Protein AF-A0A2A2KHV4-F1 (afdb_monomer)

Mean predicted aligned error: 4.74 Å

Secondary structure (DSSP, 8-state):
---HHHHHHHHHHHHHT-PPPHHHHHHHHHHHHHHHHHHHHHHHHHHHHHHHH-HHHHHHHHHHHHHHTSHHHHHS-HHHHHHHHHHHHTTS-HHHHHHHHHHHH-

Sequence (106 aa):
MIELKPLNIGANEVLNKQKKTPEEAEKYWEGEKQIERERVEKCDQEVKKFKEAGPRVNQLYRDIENLCLSDAFFRTGYNKQISMYIKLAAKYTDEEVIKFWETLQQ

pLDDT: mean 94.75, std 5.09, range [55.47, 98.25]

Foldseek 3Di:
DDDPLVVVQVVVCVVVVHHDDPVRSVVVSVVVVVVVVVVVVVVVVLLVLQVVLDDLLNVLVVLVVVCCPDPVLVPDDDVVVVVVNVVSCVVDDPVSVVSNVVSVVD

Structure (mmCIF, N/CA/C/O backbone):
data_AF-A0A2A2KHV4-F1
#
_entry.id   AF-A0A2A2KHV4-F1
#
loop_
_atom_site.group_PDB
_atom_site.id
_atom_site.type_symbol
_atom_site.label_atom_id
_atom_site.label_alt_id
_atom_site.label_comp_id
_atom_site.label_asym_id
_atom_site.label_entity_id
_atom_site.label_seq_id
_atom_site.pdbx_PDB_ins_code
_atom_site.Cartn_x
_atom_site.Cartn_y
_atom_site.Cartn_z
_atom_site.occupancy
_atom_site.B_iso_or_equiv
_atom_site.auth_seq_id
_atom_site.auth_comp_id
_atom_site.auth_asym_id
_atom_site.auth_atom_id
_atom_site.pdbx_PDB_model_num
ATOM 1 N N . MET A 1 1 ? 9.846 -20.676 -16.176 1.00 55.47 1 MET A N 1
ATOM 2 C CA . MET A 1 1 ? 10.208 -19.616 -15.214 1.00 55.47 1 MET A CA 1
ATOM 3 C C . MET A 1 1 ? 10.314 -18.336 -16.022 1.00 55.47 1 MET A C 1
ATOM 5 O O . MET A 1 1 ? 10.963 -18.377 -17.057 1.00 55.47 1 MET A O 1
ATOM 9 N N . ILE A 1 2 ? 9.589 -17.279 -15.666 1.00 73.00 2 ILE A N 1
ATOM 10 C CA . ILE A 1 2 ? 9.629 -16.021 -16.422 1.00 73.00 2 ILE A CA 1
ATOM 11 C C . ILE A 1 2 ? 10.882 -15.248 -15.992 1.00 73.00 2 ILE A C 1
ATOM 13 O O . ILE A 1 2 ? 11.078 -15.028 -14.799 1.00 73.00 2 ILE A O 1
ATOM 17 N N . GLU A 1 3 ? 11.728 -14.852 -16.942 1.00 86.12 3 GLU A N 1
ATOM 18 C CA . GLU A 1 3 ? 12.890 -14.007 -16.656 1.00 86.12 3 GLU A CA 1
ATOM 19 C C . GLU A 1 3 ? 12.445 -12.551 -16.450 1.00 86.12 3 GLU A C 1
ATOM 21 O O . GLU A 1 3 ? 11.977 -11.888 -17.374 1.00 86.12 3 GLU A O 1
ATOM 26 N N . LEU A 1 4 ? 12.577 -12.043 -15.221 1.00 89.88 4 LEU A N 1
ATOM 27 C CA . LEU A 1 4 ? 12.092 -10.708 -14.841 1.00 89.88 4 LEU A CA 1
ATOM 28 C C . LEU A 1 4 ? 12.913 -9.567 -15.453 1.00 89.88 4 LEU A C 1
ATOM 30 O O . LEU A 1 4 ? 12.344 -8.557 -15.859 1.00 89.88 4 LEU A O 1
ATOM 34 N N . LYS A 1 5 ? 14.236 -9.739 -15.547 1.00 93.31 5 LYS A N 1
ATOM 35 C CA . LYS A 1 5 ? 15.165 -8.729 -16.072 1.00 93.31 5 LYS A CA 1
ATOM 36 C C . LYS A 1 5 ? 14.803 -8.257 -17.491 1.00 93.31 5 LYS A C 1
ATOM 38 O O . LYS A 1 5 ? 14.572 -7.060 -17.656 1.00 93.31 5 LYS A O 1
ATOM 43 N N . PRO A 1 6 ? 14.692 -9.134 -18.510 1.00 94.19 6 PRO A N 1
ATOM 44 C CA . PRO A 1 6 ? 14.358 -8.692 -19.865 1.00 94.19 6 PRO A CA 1
ATOM 45 C C . PRO A 1 6 ? 12.948 -8.091 -19.973 1.00 94.19 6 PRO A C 1
ATOM 47 O O . PRO A 1 6 ? 12.752 -7.152 -20.741 1.00 94.19 6 PRO A O 1
ATOM 50 N N . LEU A 1 7 ? 11.975 -8.573 -19.188 1.00 94.38 7 LEU A N 1
ATOM 51 C CA . LEU A 1 7 ? 10.617 -8.016 -19.186 1.00 94.38 7 LEU A CA 1
ATOM 52 C C . LEU A 1 7 ? 10.552 -6.614 -18.580 1.00 94.38 7 LEU A C 1
ATOM 54 O O . LEU A 1 7 ? 9.905 -5.736 -19.145 1.00 94.38 7 LEU A O 1
ATOM 58 N N . ASN A 1 8 ? 11.214 -6.403 -17.442 1.00 94.50 8 ASN A N 1
ATOM 59 C CA . ASN A 1 8 ? 11.249 -5.111 -16.765 1.00 94.50 8 ASN A CA 1
ATOM 60 C C . ASN A 1 8 ? 11.982 -4.063 -17.626 1.00 94.50 8 ASN A C 1
ATOM 62 O O . ASN A 1 8 ? 11.433 -2.987 -17.865 1.00 94.50 8 ASN A O 1
ATOM 66 N N . ILE A 1 9 ? 13.141 -4.420 -18.200 1.00 94.75 9 ILE A N 1
ATOM 67 C CA . ILE A 1 9 ? 13.863 -3.565 -19.157 1.00 94.75 9 ILE A CA 1
ATOM 68 C C . ILE A 1 9 ? 12.970 -3.234 -20.358 1.00 94.75 9 ILE A C 1
ATOM 70 O O . ILE A 1 9 ? 12.776 -2.060 -20.664 1.00 94.75 9 ILE A O 1
ATOM 74 N N . GLY A 1 10 ? 12.377 -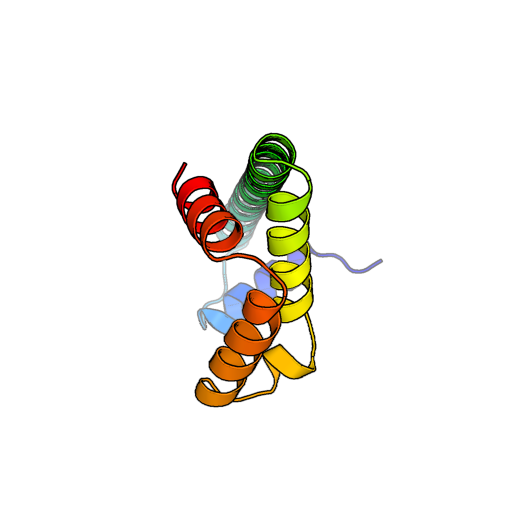4.244 -21.003 1.00 95.00 10 GLY A N 1
ATOM 75 C CA . GLY A 1 10 ? 11.532 -4.040 -22.180 1.00 95.00 10 GLY A CA 1
ATOM 76 C C . GLY A 1 10 ? 10.311 -3.160 -21.896 1.00 95.00 10 GLY A C 1
ATOM 77 O O . GLY A 1 10 ? 9.991 -2.269 -22.681 1.00 95.00 10 GLY A O 1
ATOM 78 N N . ALA A 1 11 ? 9.656 -3.342 -20.746 1.00 93.88 11 ALA A N 1
ATOM 79 C CA . ALA A 1 11 ? 8.551 -2.485 -20.324 1.00 93.88 11 ALA A CA 1
ATOM 80 C C . ALA A 1 11 ? 9.002 -1.029 -20.130 1.00 93.88 11 ALA A C 1
ATOM 82 O O . ALA A 1 11 ? 8.334 -0.105 -20.596 1.00 93.88 11 ALA A O 1
ATOM 83 N N . ASN A 1 12 ? 10.157 -0.816 -19.495 1.00 95.12 12 ASN A N 1
ATOM 84 C CA . ASN A 1 12 ? 10.718 0.515 -19.294 1.00 95.12 12 ASN A CA 1
ATOM 85 C C . ASN A 1 12 ? 11.072 1.209 -20.619 1.00 95.12 12 ASN A C 1
ATOM 87 O O . ASN A 1 12 ? 10.805 2.398 -20.783 1.00 95.12 12 ASN A O 1
ATOM 91 N N . GLU A 1 13 ? 11.644 0.481 -21.578 1.00 96.00 13 GLU A N 1
ATOM 92 C CA . GLU A 1 13 ? 11.946 1.009 -22.913 1.00 96.00 13 GLU A CA 1
ATOM 93 C C . GLU A 1 13 ? 10.685 1.419 -23.678 1.00 96.00 13 GLU A C 1
ATOM 95 O O . GLU A 1 13 ? 10.673 2.467 -24.325 1.00 96.00 13 GLU A O 1
ATOM 100 N N . VAL A 1 14 ? 9.609 0.631 -23.575 1.00 96.31 14 VAL A N 1
ATOM 101 C CA . VAL A 1 14 ? 8.308 0.955 -24.181 1.00 96.31 14 VAL A CA 1
ATOM 102 C C . VAL A 1 14 ? 7.708 2.209 -23.546 1.00 96.31 14 VAL A C 1
ATOM 104 O O . VAL A 1 14 ? 7.289 3.113 -24.270 1.00 96.31 14 VAL A O 1
ATOM 107 N N . LEU A 1 15 ? 7.700 2.293 -22.212 1.00 93.75 15 LEU A N 1
ATOM 108 C CA . LEU A 1 15 ? 7.171 3.448 -21.477 1.00 93.75 15 LEU A CA 1
ATOM 109 C C . LEU A 1 15 ? 7.929 4.736 -21.814 1.00 93.75 15 LEU A C 1
ATOM 111 O O . LEU A 1 15 ? 7.312 5.771 -22.060 1.00 93.75 15 LEU A O 1
ATOM 115 N N . ASN A 1 16 ? 9.258 4.656 -21.889 1.00 93.56 16 ASN A N 1
ATOM 116 C CA . ASN A 1 16 ? 10.120 5.798 -22.191 1.00 93.56 16 ASN A CA 1
ATOM 117 C C . ASN A 1 16 ? 10.316 6.040 -23.695 1.00 93.56 16 ASN A C 1
ATOM 119 O O . ASN A 1 16 ? 10.970 7.008 -24.077 1.00 93.56 16 ASN A O 1
ATOM 123 N N . LYS A 1 17 ? 9.758 5.180 -24.558 1.00 95.06 17 LYS A N 1
ATOM 124 C CA . LYS A 1 17 ? 9.936 5.202 -26.022 1.00 95.06 17 LYS A CA 1
ATOM 125 C C . LYS A 1 17 ? 11.411 5.259 -26.449 1.00 95.06 17 LYS A C 1
ATOM 127 O O . LYS A 1 17 ? 11.745 5.868 -27.464 1.00 95.06 17 LYS A O 1
ATOM 132 N N . GLN A 1 18 ? 12.292 4.615 -25.687 1.00 94.94 18 GLN A N 1
ATOM 133 C CA . GLN A 1 18 ? 13.738 4.653 -25.892 1.00 94.94 18 GLN A CA 1
ATOM 134 C C . GLN A 1 18 ? 14.352 3.289 -25.583 1.00 94.94 18 GLN A C 1
ATOM 136 O O . GLN A 1 18 ? 14.199 2.779 -24.474 1.00 94.94 18 GLN A O 1
ATOM 141 N N . LYS A 1 19 ? 15.094 2.734 -26.549 1.00 94.38 19 LYS A N 1
ATOM 142 C CA . LYS A 1 19 ? 15.910 1.531 -26.341 1.00 94.38 19 LYS A CA 1
ATOM 143 C C . LYS A 1 19 ? 17.183 1.871 -25.576 1.00 94.38 19 LYS A C 1
ATOM 145 O O . LYS A 1 19 ? 17.798 2.901 -25.849 1.00 94.38 19 LYS A O 1
ATOM 150 N N . LYS A 1 20 ? 17.582 0.993 -24.664 1.00 93.38 20 LYS A N 1
ATOM 151 C CA . LYS A 1 20 ? 18.832 1.083 -23.916 1.00 93.38 20 LYS A CA 1
ATOM 152 C C . LYS A 1 20 ? 19.926 0.322 -24.645 1.00 93.38 20 LYS A C 1
ATOM 154 O O . LYS A 1 20 ? 19.703 -0.730 -25.243 1.00 93.38 20 LYS A O 1
ATOM 159 N N . THR A 1 21 ? 21.134 0.850 -24.570 1.00 96.25 21 THR A N 1
ATOM 160 C CA . THR A 1 21 ? 22.338 0.064 -24.836 1.00 96.25 21 THR A CA 1
ATOM 161 C C . THR A 1 21 ? 22.497 -1.037 -23.777 1.00 96.25 21 THR A C 1
ATOM 163 O O . THR A 1 21 ? 21.910 -0.938 -22.696 1.00 96.25 21 THR A O 1
ATOM 166 N N . PRO A 1 22 ? 23.307 -2.083 -24.033 1.00 95.38 22 PRO A N 1
ATOM 167 C CA . PRO A 1 22 ? 23.556 -3.126 -23.038 1.00 95.38 22 PRO A CA 1
ATOM 168 C C . PRO A 1 22 ? 24.060 -2.585 -21.690 1.00 95.38 22 PRO A C 1
ATOM 170 O O . PRO A 1 22 ? 23.628 -3.053 -20.641 1.00 95.38 22 PRO A O 1
ATOM 173 N N . GLU A 1 23 ? 24.923 -1.566 -21.708 1.00 96.19 23 GLU A N 1
ATOM 174 C CA . GLU A 1 23 ? 25.457 -0.941 -20.492 1.00 96.19 23 GLU A CA 1
ATOM 175 C C . GLU A 1 23 ? 24.379 -0.164 -19.717 1.00 96.19 23 GLU A C 1
ATOM 177 O O . GLU A 1 23 ? 24.245 -0.317 -18.502 1.00 96.19 23 GLU A O 1
ATOM 182 N N . GLU A 1 24 ? 23.549 0.621 -20.411 1.00 96.00 24 GLU A N 1
ATOM 183 C CA . GLU A 1 24 ? 22.426 1.336 -19.791 1.00 96.00 24 GLU A CA 1
ATOM 184 C C . GLU A 1 24 ? 21.368 0.379 -19.234 1.00 96.00 24 GLU A C 1
ATOM 186 O O . GLU A 1 24 ? 20.781 0.653 -18.187 1.00 96.00 24 GLU A O 1
ATOM 191 N N . ALA A 1 25 ? 21.122 -0.738 -19.921 1.00 95.50 25 ALA A N 1
ATOM 192 C CA . ALA A 1 25 ? 20.198 -1.773 -19.480 1.00 95.50 25 ALA A CA 1
ATOM 193 C C . ALA A 1 25 ? 20.683 -2.446 -18.188 1.00 95.50 25 ALA A C 1
ATOM 195 O O . ALA A 1 25 ? 19.882 -2.664 -17.278 1.00 95.50 25 ALA A O 1
ATOM 196 N N . GLU A 1 26 ? 21.988 -2.714 -18.073 1.00 96.38 26 GLU A N 1
ATOM 197 C CA . GLU A 1 26 ? 22.574 -3.258 -16.846 1.00 96.38 26 GLU A CA 1
ATOM 198 C C . GLU A 1 26 ? 22.502 -2.253 -15.697 1.00 96.38 26 GLU A C 1
ATOM 200 O O . GLU A 1 26 ? 22.031 -2.584 -14.610 1.00 96.38 26 GLU A O 1
ATOM 205 N N . LYS A 1 27 ? 22.891 -0.998 -15.946 1.00 96.50 27 LYS A N 1
ATOM 206 C CA . LYS A 1 27 ? 22.831 0.065 -14.936 1.00 96.50 27 LYS A CA 1
ATOM 207 C C . 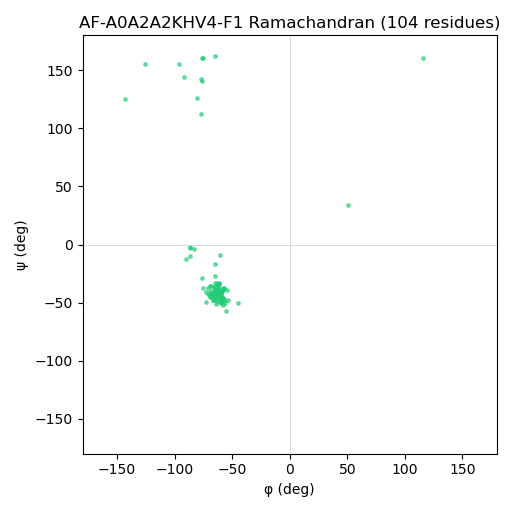LYS A 1 27 ? 21.404 0.301 -14.438 1.00 96.50 27 LYS A C 1
ATOM 209 O O . LYS A 1 27 ? 21.197 0.473 -13.239 1.00 96.50 27 LYS A O 1
ATOM 214 N N . TYR A 1 28 ? 20.429 0.303 -15.347 1.00 95.69 28 TYR A N 1
ATOM 215 C CA . TYR A 1 28 ? 19.013 0.383 -14.999 1.00 95.69 28 TYR A CA 1
ATOM 216 C C . TYR A 1 28 ? 18.601 -0.798 -14.118 1.00 95.69 28 TYR A C 1
ATOM 218 O O . TYR A 1 28 ? 18.047 -0.584 -13.047 1.00 95.69 28 TYR A O 1
ATOM 226 N N . TRP A 1 29 ? 18.928 -2.027 -14.520 1.00 96.19 29 TRP A N 1
ATOM 227 C CA . TRP A 1 29 ? 18.565 -3.226 -13.768 1.00 96.19 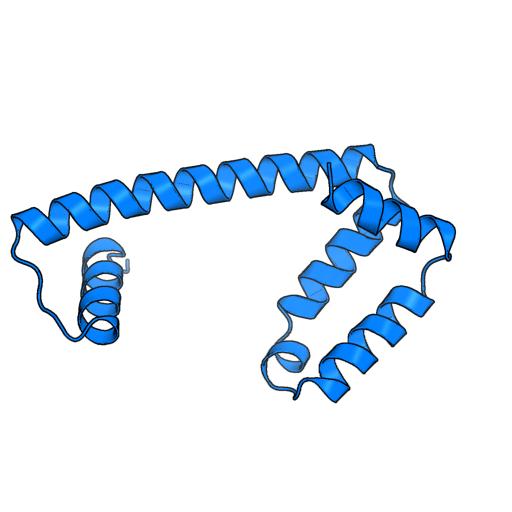29 TRP A CA 1
ATOM 228 C C . TRP A 1 29 ? 19.141 -3.248 -12.345 1.00 96.19 29 TRP A C 1
ATOM 230 O O . TRP A 1 29 ? 18.430 -3.573 -11.394 1.00 96.19 29 TRP A O 1
ATOM 240 N N . GLU A 1 30 ? 20.412 -2.879 -12.173 1.00 96.62 30 GLU A N 1
ATOM 241 C CA . GLU A 1 30 ? 21.020 -2.763 -10.842 1.00 96.62 30 GLU A CA 1
ATOM 242 C C . GLU A 1 30 ? 20.327 -1.690 -9.988 1.00 96.62 30 GLU A C 1
ATOM 244 O O . GLU A 1 30 ? 20.064 -1.922 -8.806 1.00 96.62 30 GLU A O 1
ATOM 249 N N . GLY A 1 31 ? 19.960 -0.557 -10.595 1.00 96.50 31 GLY A N 1
ATOM 250 C CA . GLY A 1 31 ? 19.174 0.488 -9.941 1.00 96.50 31 GLY A CA 1
ATOM 251 C C . GLY A 1 31 ? 17.788 0.008 -9.505 1.00 96.50 31 GLY A C 1
ATOM 252 O O . GLY A 1 31 ? 17.409 0.209 -8.354 1.00 96.50 31 GLY A O 1
ATOM 253 N N . GLU A 1 32 ? 17.057 -0.689 -10.374 1.00 94.94 32 GLU A N 1
ATOM 254 C CA . GLU A 1 32 ? 15.727 -1.223 -10.055 1.00 94.94 32 GLU A CA 1
ATOM 255 C C . GLU A 1 32 ? 15.783 -2.237 -8.915 1.00 94.94 32 GLU A C 1
ATOM 257 O O . GLU A 1 32 ? 14.954 -2.185 -8.014 1.00 94.94 32 GLU A O 1
ATOM 262 N N . LYS A 1 33 ? 16.784 -3.127 -8.885 1.00 94.81 33 LYS A N 1
ATOM 263 C CA . LYS A 1 33 ? 16.953 -4.059 -7.757 1.00 94.81 33 LYS A CA 1
ATOM 264 C C . LYS A 1 33 ? 17.142 -3.327 -6.431 1.00 94.81 33 LYS A C 1
ATOM 266 O O . LYS A 1 33 ? 16.616 -3.777 -5.414 1.00 94.81 33 LYS A O 1
ATOM 271 N N . GLN A 1 34 ? 17.909 -2.238 -6.431 1.00 96.19 34 GLN A N 1
ATOM 272 C CA . GLN A 1 34 ? 18.105 -1.427 -5.235 1.00 96.19 34 GLN A CA 1
ATOM 273 C C . GLN A 1 34 ? 16.805 -0.721 -4.828 1.00 96.19 34 GLN A C 1
ATOM 275 O O . GLN A 1 34 ? 16.424 -0.783 -3.663 1.00 96.19 34 GLN A O 1
ATOM 280 N N . ILE A 1 35 ? 16.083 -0.137 -5.786 1.00 95.56 35 ILE A N 1
ATOM 281 C CA . ILE A 1 35 ? 14.784 0.506 -5.549 1.00 95.56 35 ILE A CA 1
ATOM 282 C C . ILE A 1 35 ? 13.772 -0.496 -4.981 1.00 95.56 35 ILE A C 1
ATOM 284 O O . ILE A 1 35 ? 13.088 -0.190 -4.007 1.00 95.56 35 ILE A O 1
ATOM 288 N N . GLU A 1 36 ? 13.679 -1.697 -5.550 1.00 94.12 36 GLU A N 1
ATOM 289 C CA . GLU A 1 36 ? 12.764 -2.731 -5.061 1.00 94.12 36 GLU A CA 1
ATOM 290 C C . GLU A 1 36 ? 13.151 -3.226 -3.664 1.00 94.12 36 GLU A C 1
ATOM 292 O O . GLU A 1 36 ? 12.277 -3.430 -2.824 1.00 94.12 36 GLU A O 1
ATOM 297 N N . ARG A 1 37 ? 14.451 -3.339 -3.359 1.00 95.56 37 ARG A N 1
ATOM 298 C CA . ARG A 1 37 ? 14.912 -3.629 -1.994 1.00 95.56 37 ARG A CA 1
ATOM 299 C C . ARG A 1 37 ? 14.455 -2.550 -1.012 1.00 95.56 37 ARG A C 1
ATOM 301 O O . ARG A 1 37 ? 13.868 -2.878 0.014 1.00 95.56 37 ARG A O 1
ATOM 308 N N . GLU A 1 38 ? 14.667 -1.279 -1.343 1.00 96.62 38 GLU A N 1
ATOM 309 C CA . GLU A 1 38 ? 14.242 -0.152 -0.504 1.00 96.62 38 GLU A CA 1
ATOM 310 C C . GLU A 1 38 ? 12.718 -0.094 -0.334 1.00 96.62 38 GLU A C 1
ATOM 312 O O . GLU A 1 38 ? 12.227 0.275 0.732 1.00 96.62 38 GLU A O 1
ATOM 317 N N . ARG A 1 39 ? 11.949 -0.467 -1.365 1.00 95.19 39 ARG A N 1
ATOM 318 C CA . ARG A 1 39 ? 10.484 -0.580 -1.280 1.00 95.19 39 ARG A CA 1
ATOM 319 C C . ARG A 1 39 ? 10.066 -1.671 -0.303 1.00 95.19 39 ARG A C 1
ATOM 321 O O . ARG A 1 39 ? 9.231 -1.402 0.555 1.00 95.19 39 ARG A O 1
ATOM 328 N N . VAL A 1 40 ? 10.669 -2.858 -0.387 1.00 95.31 40 VAL A N 1
ATOM 329 C CA . VAL A 1 40 ? 10.400 -3.958 0.554 1.00 95.31 40 VAL A CA 1
ATOM 330 C C . VAL A 1 40 ? 10.728 -3.538 1.988 1.00 95.31 40 VAL A C 1
ATOM 332 O O . VAL A 1 40 ? 9.899 -3.713 2.878 1.00 95.31 40 VAL A O 1
ATOM 335 N N . GLU A 1 41 ? 11.885 -2.912 2.209 1.00 96.00 41 GLU A N 1
ATOM 336 C CA . GLU A 1 41 ? 12.285 -2.425 3.535 1.00 96.00 41 GLU A CA 1
ATOM 337 C C . GLU A 1 41 ? 11.304 -1.382 4.093 1.00 96.00 41 GLU A C 1
ATOM 339 O O . GLU A 1 41 ? 10.955 -1.429 5.274 1.00 96.00 41 GLU A O 1
ATOM 344 N N . LYS A 1 42 ? 10.809 -0.466 3.251 1.00 93.69 42 LYS A N 1
ATOM 345 C CA . LYS A 1 42 ? 9.777 0.505 3.645 1.00 93.69 42 LYS A CA 1
ATOM 346 C C . LYS A 1 42 ? 8.457 -0.172 4.000 1.00 93.69 42 LYS A C 1
ATOM 348 O O . LYS A 1 42 ? 7.880 0.166 5.030 1.00 93.69 42 LYS A O 1
ATOM 353 N N . CYS A 1 43 ? 8.009 -1.153 3.215 1.00 92.06 43 CYS A N 1
ATOM 354 C CA . CYS A 1 43 ? 6.804 -1.920 3.532 1.00 92.06 43 CYS A CA 1
ATOM 355 C C . CYS A 1 43 ? 6.930 -2.638 4.884 1.00 92.06 43 CYS A C 1
ATOM 357 O O . CYS A 1 43 ? 5.997 -2.607 5.686 1.00 92.06 43 CYS A O 1
ATOM 359 N N . ASP A 1 44 ? 8.084 -3.243 5.174 1.00 94.69 44 ASP A N 1
ATOM 360 C CA . ASP A 1 44 ? 8.329 -3.902 6.461 1.00 94.69 44 ASP A CA 1
ATOM 361 C C . ASP A 1 44 ? 8.292 -2.909 7.631 1.00 94.69 44 ASP A C 1
ATOM 363 O O . ASP A 1 44 ? 7.709 -3.199 8.684 1.00 94.69 44 ASP A O 1
ATOM 367 N N . GLN A 1 45 ? 8.872 -1.719 7.448 1.00 94.81 45 GLN A N 1
ATOM 368 C CA . GLN A 1 45 ? 8.810 -0.639 8.434 1.00 94.81 45 GLN A CA 1
ATOM 369 C C . GLN A 1 45 ? 7.374 -0.170 8.664 1.00 94.81 45 GLN A C 1
ATOM 371 O O . GLN A 1 45 ? 6.959 -0.026 9.812 1.00 94.81 45 GLN A O 1
ATOM 376 N N . GLU A 1 46 ? 6.598 0.028 7.605 1.00 93.75 46 GLU A N 1
ATOM 377 C CA . GLU A 1 46 ? 5.211 0.482 7.685 1.00 93.75 46 GLU A CA 1
ATOM 378 C C . GLU A 1 46 ? 4.318 -0.553 8.382 1.00 93.75 46 GLU A C 1
ATOM 380 O O . GLU A 1 46 ? 3.610 -0.238 9.342 1.00 93.75 46 GLU A O 1
ATOM 385 N N . VAL A 1 47 ? 4.454 -1.832 8.018 1.00 93.75 47 VAL A N 1
ATOM 386 C CA . VAL A 1 47 ? 3.778 -2.939 8.708 1.00 93.75 47 VAL A CA 1
ATOM 387 C C . VAL A 1 47 ? 4.144 -2.975 10.193 1.00 93.75 47 VAL A C 1
ATOM 389 O O . VAL A 1 47 ? 3.288 -3.272 11.031 1.00 93.75 47 VAL A O 1
ATOM 392 N N . LYS A 1 48 ? 5.402 -2.693 10.548 1.00 95.62 48 LYS A N 1
ATOM 393 C CA . LYS A 1 48 ? 5.828 -2.612 11.949 1.00 95.62 48 LYS A CA 1
ATOM 394 C C . LYS A 1 48 ? 5.174 -1.427 12.672 1.00 95.62 48 LYS A C 1
ATOM 396 O O . LYS A 1 48 ? 4.606 -1.650 13.740 1.00 95.62 48 LYS A O 1
ATOM 401 N N . LYS A 1 49 ? 5.175 -0.225 12.079 1.00 96.00 49 LYS A N 1
ATOM 402 C CA . LYS A 1 49 ? 4.523 0.977 12.641 1.00 96.00 49 LYS A CA 1
ATOM 403 C C . LYS A 1 49 ? 3.057 0.706 12.973 1.00 96.00 49 LYS A C 1
ATOM 405 O O . LYS A 1 49 ? 2.612 0.941 14.094 1.00 96.00 49 LYS A O 1
ATOM 410 N N . PHE A 1 50 ? 2.318 0.108 12.040 1.00 97.00 50 PHE A N 1
ATOM 411 C CA . PHE A 1 50 ? 0.903 -0.192 12.250 1.00 97.00 50 PHE A CA 1
ATOM 412 C C . PHE A 1 50 ? 0.648 -1.284 13.284 1.00 97.00 50 PHE A C 1
ATOM 414 O O . PHE A 1 50 ? -0.302 -1.171 14.059 1.00 97.00 50 PHE A O 1
ATOM 421 N N . LYS A 1 51 ? 1.504 -2.310 13.363 1.00 95.69 51 LYS A N 1
ATOM 422 C CA . LYS A 1 51 ? 1.429 -3.305 14.447 1.00 95.69 51 LYS A CA 1
ATOM 423 C C . LYS A 1 51 ? 1.582 -2.654 15.825 1.00 95.69 51 LYS A C 1
ATOM 425 O O . LYS A 1 51 ? 0.863 -3.036 16.747 1.00 95.69 51 LYS A O 1
ATOM 430 N N . GLU A 1 52 ? 2.479 -1.681 15.958 1.00 96.31 52 GLU A N 1
ATOM 431 C CA . GLU A 1 52 ? 2.743 -0.959 17.211 1.00 96.31 52 GLU A CA 1
ATOM 432 C C . GLU A 1 52 ? 1.651 0.076 17.546 1.00 96.31 52 GLU A C 1
ATOM 434 O O . GLU A 1 52 ? 1.351 0.297 18.719 1.00 96.31 52 GLU A O 1
ATOM 439 N N . ALA A 1 53 ? 0.971 0.641 16.540 1.00 95.38 53 ALA A N 1
ATOM 440 C CA . ALA A 1 53 ? -0.141 1.582 16.725 1.00 95.38 53 ALA A CA 1
ATOM 441 C C . ALA A 1 53 ? -1.384 0.961 17.399 1.00 95.38 53 ALA A C 1
ATOM 443 O O . ALA A 1 53 ? -2.240 1.677 17.931 1.00 95.38 53 ALA A O 1
ATOM 444 N N . GLY A 1 54 ? -1.470 -0.369 17.430 1.00 96.44 54 GLY A N 1
ATOM 445 C CA . GLY A 1 54 ? -2.478 -1.135 18.156 1.00 96.44 54 GLY A CA 1
ATOM 446 C C . GLY A 1 54 ? -3.400 -1.949 17.240 1.00 96.44 54 GLY A C 1
ATOM 447 O O . GLY A 1 54 ? -3.518 -1.656 16.049 1.00 96.44 54 GLY A O 1
ATOM 448 N N . PRO A 1 55 ? -4.090 -2.977 17.774 1.00 97.12 55 PRO A N 1
ATOM 449 C CA . PRO A 1 55 ? -4.759 -3.989 16.951 1.00 97.12 55 PRO A CA 1
ATOM 450 C C . PRO A 1 55 ? -5.812 -3.432 15.989 1.00 97.12 55 PRO A C 1
ATOM 452 O O . PRO A 1 55 ? -5.890 -3.869 14.844 1.00 97.12 55 PRO A O 1
ATOM 455 N N . ARG A 1 56 ? -6.606 -2.454 16.436 1.00 97.88 56 ARG A N 1
ATOM 456 C CA . ARG A 1 56 ? -7.677 -1.856 15.631 1.00 97.88 56 ARG A CA 1
ATOM 457 C C . ARG A 1 56 ? -7.150 -0.949 14.520 1.00 97.88 56 ARG A C 1
ATOM 459 O O . ARG A 1 56 ? -7.622 -1.052 13.395 1.00 97.88 56 ARG A O 1
ATOM 466 N N . VAL A 1 57 ? -6.124 -0.147 14.803 1.00 97.69 57 VAL A N 1
ATOM 467 C CA . VAL A 1 57 ? -5.464 0.709 13.802 1.00 97.69 57 VAL A CA 1
ATOM 468 C C . VAL A 1 57 ? -4.709 -0.139 12.771 1.00 97.69 57 VAL A C 1
ATOM 470 O O . VAL A 1 57 ? -4.804 0.113 11.574 1.00 97.69 57 VAL A O 1
ATOM 473 N N . ASN A 1 58 ? -4.045 -1.215 13.207 1.00 97.81 58 ASN A N 1
ATOM 474 C CA . ASN A 1 58 ? -3.445 -2.204 12.307 1.00 97.81 58 ASN A CA 1
ATOM 475 C C . ASN A 1 58 ? -4.490 -2.883 11.404 1.00 97.81 58 ASN A C 1
ATOM 477 O O . ASN A 1 58 ? -4.237 -3.128 10.226 1.00 97.81 58 ASN A O 1
ATOM 481 N N . GLN A 1 59 ? -5.670 -3.201 11.948 1.00 98.12 59 GLN A N 1
ATOM 482 C C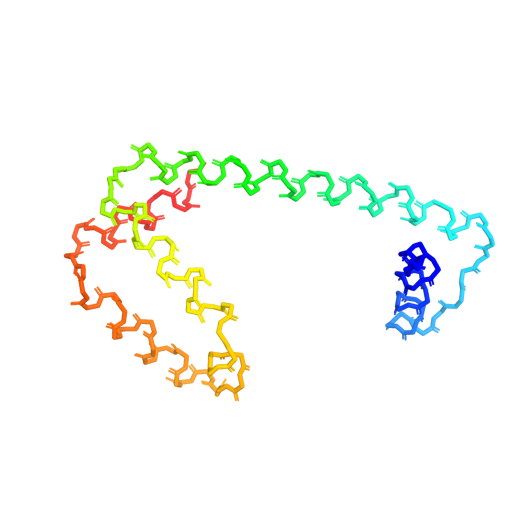A . GLN A 1 59 ? -6.758 -3.777 11.159 1.00 98.12 59 GLN A CA 1
ATOM 483 C C . GLN A 1 59 ? -7.294 -2.776 10.130 1.00 98.12 59 GLN A C 1
ATOM 485 O O . GLN A 1 59 ? -7.489 -3.162 8.981 1.00 98.12 59 GLN A O 1
ATOM 490 N N . LEU A 1 60 ? -7.449 -1.500 10.502 1.00 97.94 60 LEU A N 1
ATOM 491 C CA . LEU A 1 60 ? -7.824 -0.431 9.574 1.00 97.94 60 LEU A CA 1
ATOM 492 C C . LEU A 1 60 ? -6.824 -0.314 8.414 1.00 97.94 60 LEU A C 1
ATOM 494 O O . LEU A 1 60 ? -7.244 -0.290 7.260 1.00 97.94 60 LEU A O 1
ATOM 498 N N . TYR A 1 61 ? -5.517 -0.333 8.697 1.00 96.69 61 TYR A N 1
ATOM 499 C CA . TYR A 1 61 ? -4.478 -0.348 7.660 1.00 96.69 61 TYR A CA 1
ATOM 500 C C . TYR A 1 61 ? -4.643 -1.526 6.695 1.00 96.69 61 TYR A C 1
ATOM 502 O O . TYR A 1 61 ? -4.713 -1.337 5.484 1.00 96.69 61 TYR A O 1
ATOM 510 N N . ARG A 1 62 ? -4.801 -2.747 7.219 1.00 96.44 62 ARG A N 1
ATOM 511 C CA . ARG A 1 62 ? -5.005 -3.940 6.380 1.00 96.44 62 ARG A CA 1
ATOM 512 C C . ARG A 1 62 ? -6.285 -3.877 5.557 1.00 96.44 62 ARG A C 1
ATOM 514 O O . ARG A 1 62 ? -6.292 -4.317 4.412 1.00 96.44 62 ARG A O 1
ATOM 521 N N . ASP A 1 63 ? -7.368 -3.372 6.134 1.00 97.44 63 ASP A N 1
ATOM 522 C CA . ASP A 1 63 ? -8.641 -3.220 5.437 1.00 97.44 63 ASP A CA 1
ATOM 523 C C . ASP A 1 63 ? -8.512 -2.222 4.278 1.00 97.44 63 ASP A C 1
ATOM 525 O O . ASP A 1 63 ? -9.015 -2.495 3.187 1.00 97.44 63 ASP A O 1
ATOM 529 N N . ILE A 1 64 ? -7.810 -1.103 4.492 1.00 95.69 64 ILE A N 1
ATOM 530 C CA . ILE A 1 64 ? -7.501 -0.111 3.454 1.00 95.69 64 ILE A CA 1
ATOM 531 C C . ILE A 1 64 ? -6.639 -0.727 2.349 1.00 95.69 64 ILE A C 1
ATOM 533 O O . ILE A 1 64 ? -7.015 -0.630 1.183 1.00 95.69 64 ILE A O 1
ATOM 537 N N . GLU A 1 65 ? -5.551 -1.416 2.690 1.00 94.56 65 GLU A N 1
ATOM 538 C CA . GLU A 1 65 ? -4.684 -2.077 1.705 1.00 94.56 65 GLU A CA 1
ATOM 539 C C . GLU A 1 65 ? -5.458 -3.107 0.869 1.00 94.56 65 GLU A C 1
ATOM 541 O O . GLU A 1 65 ? -5.414 -3.096 -0.362 1.00 94.56 65 GLU A O 1
ATOM 546 N N . ASN A 1 66 ? -6.263 -3.950 1.522 1.00 96.31 66 ASN A N 1
ATOM 547 C CA . ASN A 1 66 ? -7.113 -4.924 0.836 1.00 96.31 66 ASN A CA 1
ATOM 548 C C . ASN A 1 66 ? -8.143 -4.253 -0.082 1.00 96.31 66 ASN A C 1
ATOM 550 O O . ASN A 1 66 ? -8.445 -4.773 -1.158 1.00 96.31 66 ASN A O 1
ATOM 554 N N . LEU A 1 67 ? -8.696 -3.107 0.330 1.00 96.50 67 LEU A N 1
ATOM 555 C CA . LEU A 1 67 ? -9.597 -2.323 -0.505 1.00 96.50 67 LEU A CA 1
ATOM 556 C C . LEU A 1 67 ? -8.861 -1.803 -1.745 1.00 96.50 67 LEU A C 1
ATOM 558 O O . LEU A 1 67 ? -9.345 -2.028 -2.855 1.00 96.50 67 LEU A O 1
ATOM 562 N N . CYS A 1 68 ? -7.705 -1.161 -1.568 1.00 93.38 68 CYS A N 1
ATOM 563 C CA . CYS A 1 68 ? -6.891 -0.589 -2.644 1.00 93.38 68 CYS A CA 1
ATOM 564 C C . CYS A 1 68 ? -6.465 -1.638 -3.680 1.00 93.38 68 CYS A C 1
ATOM 566 O O . CYS A 1 68 ? -6.457 -1.357 -4.878 1.00 93.38 68 CYS A O 1
ATOM 568 N N . LEU A 1 69 ? -6.158 -2.855 -3.225 1.00 93.12 69 LEU A N 1
ATOM 569 C CA . LEU A 1 69 ? -5.743 -3.977 -4.071 1.00 93.12 69 LEU A CA 1
ATOM 570 C C . LEU A 1 69 ? -6.917 -4.740 -4.711 1.00 93.12 69 LEU A C 1
ATOM 572 O O . LEU A 1 69 ? -6.701 -5.662 -5.498 1.00 93.12 69 LEU A O 1
ATOM 576 N N . SER A 1 70 ? -8.166 -4.385 -4.396 1.00 95.44 70 SER A N 1
ATOM 577 C CA . SER A 1 70 ? -9.338 -5.054 -4.965 1.00 95.44 70 SER A CA 1
ATOM 578 C C . SER A 1 70 ? -9.627 -4.608 -6.405 1.00 95.44 70 SER A C 1
ATOM 580 O O . SER A 1 70 ? -9.560 -3.424 -6.742 1.00 95.44 70 SER A O 1
ATOM 582 N N . ASP A 1 71 ? -10.054 -5.550 -7.254 1.00 95.50 71 ASP A N 1
ATOM 583 C CA . ASP A 1 71 ? -10.448 -5.266 -8.646 1.00 95.50 71 ASP A CA 1
ATOM 584 C C . ASP A 1 71 ? -11.571 -4.212 -8.724 1.00 95.50 71 ASP A C 1
ATOM 586 O O . ASP A 1 71 ? -11.544 -3.315 -9.567 1.00 95.50 71 ASP A O 1
ATOM 590 N N . ALA A 1 72 ? -12.517 -4.256 -7.779 1.00 94.62 72 ALA A N 1
ATOM 591 C CA . ALA A 1 72 ? -13.613 -3.296 -7.687 1.00 94.62 72 ALA A CA 1
ATOM 592 C C . ALA A 1 72 ? -13.123 -1.858 -7.447 1.00 94.6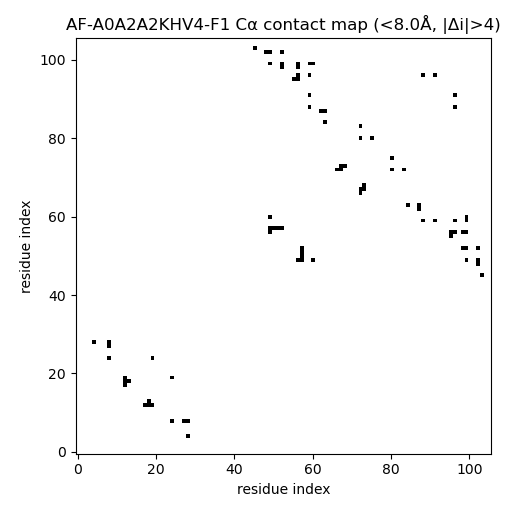2 72 ALA A C 1
ATOM 594 O O . ALA A 1 72 ? -13.662 -0.922 -8.039 1.00 94.62 72 ALA A O 1
ATOM 595 N N . PHE A 1 73 ? -12.110 -1.679 -6.595 1.00 95.75 73 PHE A N 1
ATOM 596 C CA . PHE A 1 73 ? -11.510 -0.370 -6.350 1.00 95.75 73 PHE A CA 1
ATOM 597 C C . PHE A 1 73 ? -10.696 0.105 -7.557 1.00 95.75 73 PHE A C 1
ATOM 599 O O . PHE A 1 73 ? -10.823 1.257 -7.972 1.00 95.75 73 PHE A O 1
ATOM 606 N N . PHE A 1 74 ? -9.916 -0.792 -8.166 1.00 93.25 74 PHE A N 1
ATOM 607 C CA . PHE A 1 74 ? -9.080 -0.476 -9.324 1.00 93.25 74 PHE A CA 1
ATOM 608 C C . PHE A 1 74 ? -9.896 -0.049 -10.554 1.00 93.25 74 PHE A C 1
ATOM 610 O O . PHE A 1 74 ? -9.505 0.862 -11.280 1.00 93.25 74 PHE A O 1
ATOM 617 N N . ARG A 1 75 ? -11.050 -0.684 -10.798 1.00 94.25 75 ARG A N 1
ATOM 618 C CA . ARG A 1 75 ? -11.876 -0.428 -11.994 1.00 94.25 75 ARG A CA 1
ATOM 619 C C . ARG A 1 75 ? -12.870 0.717 -11.856 1.00 94.25 75 ARG A C 1
ATOM 621 O O . ARG A 1 75 ? -13.519 1.075 -12.839 1.00 94.25 75 ARG A O 1
ATOM 628 N N . THR A 1 76 ? -13.061 1.250 -10.655 1.00 95.38 76 THR A N 1
ATOM 629 C CA . THR A 1 76 ? -14.089 2.261 -10.416 1.00 95.38 76 THR A CA 1
ATOM 630 C C . THR A 1 76 ? -13.530 3.682 -10.483 1.00 95.38 76 THR A C 1
ATOM 632 O O . THR A 1 76 ? -12.346 3.917 -10.279 1.00 95.38 76 THR A O 1
ATOM 635 N N . GLY A 1 77 ? -14.393 4.656 -10.781 1.00 94.44 77 GLY A N 1
ATOM 636 C CA . GLY A 1 77 ? -14.009 6.068 -10.825 1.00 94.44 77 GLY A CA 1
ATOM 637 C C . GLY A 1 77 ? -13.833 6.690 -9.435 1.00 94.44 77 GLY A C 1
ATOM 638 O O . GLY A 1 77 ? -14.408 6.220 -8.450 1.00 94.44 77 GLY A O 1
ATOM 639 N N . TYR A 1 78 ? -13.113 7.811 -9.388 1.00 93.94 78 TYR A N 1
ATOM 640 C CA . TYR A 1 78 ? -12.706 8.524 -8.169 1.00 93.94 78 TYR A CA 1
ATOM 641 C C . TYR A 1 78 ? -13.819 8.705 -7.116 1.00 93.94 78 TYR A C 1
ATOM 643 O O . TYR A 1 78 ? -13.661 8.307 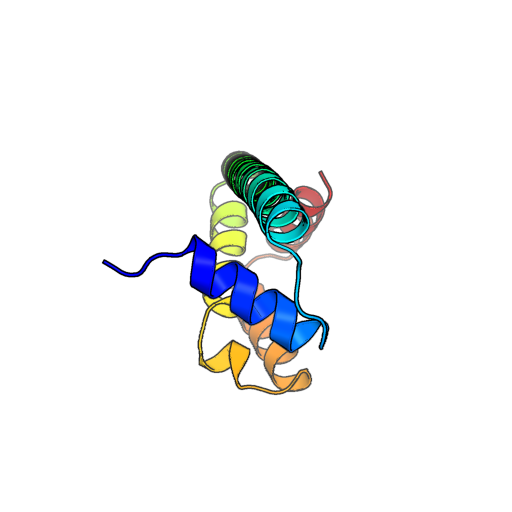-5.965 1.00 93.94 78 TYR A O 1
ATOM 651 N N . ASN A 1 79 ? -15.002 9.202 -7.499 1.00 96.06 79 ASN A N 1
ATOM 652 C CA . ASN A 1 79 ? -16.107 9.426 -6.547 1.00 96.06 79 ASN A CA 1
ATOM 653 C C . ASN A 1 79 ? -16.595 8.133 -5.869 1.00 96.06 79 ASN A C 1
ATOM 655 O O . ASN A 1 79 ? -16.995 8.127 -4.700 1.00 96.06 79 ASN A O 1
ATOM 659 N N . LYS A 1 80 ? -16.562 7.014 -6.601 1.00 96.56 80 LYS A N 1
ATOM 660 C CA . LYS A 1 80 ? -16.913 5.703 -6.050 1.00 96.56 80 LYS A CA 1
ATOM 661 C C . LYS A 1 80 ? -15.796 5.173 -5.153 1.00 96.56 80 LYS A C 1
ATOM 663 O O . LYS A 1 80 ? -16.121 4.612 -4.113 1.00 96.56 80 LYS A O 1
ATOM 668 N N . GLN A 1 81 ? -14.526 5.403 -5.496 1.00 96.44 81 GLN A N 1
ATOM 669 C CA . GLN A 1 81 ? -13.391 5.074 -4.622 1.00 96.44 81 GLN A CA 1
ATOM 670 C C . GLN A 1 81 ? -13.504 5.805 -3.276 1.00 96.44 81 GLN A C 1
ATOM 672 O O . GLN A 1 81 ? -13.445 5.160 -2.232 1.00 96.44 81 GLN A O 1
ATOM 677 N N . ILE A 1 82 ? -13.799 7.113 -3.285 1.00 96.19 82 ILE A N 1
ATOM 678 C CA . ILE A 1 82 ? -14.061 7.887 -2.056 1.00 96.19 82 ILE A CA 1
ATOM 679 C C . ILE A 1 82 ? -15.195 7.256 -1.243 1.00 96.19 82 ILE A C 1
ATOM 681 O O . ILE A 1 82 ? -15.066 7.041 -0.041 1.00 96.19 82 ILE A O 1
ATOM 685 N N . SER A 1 83 ?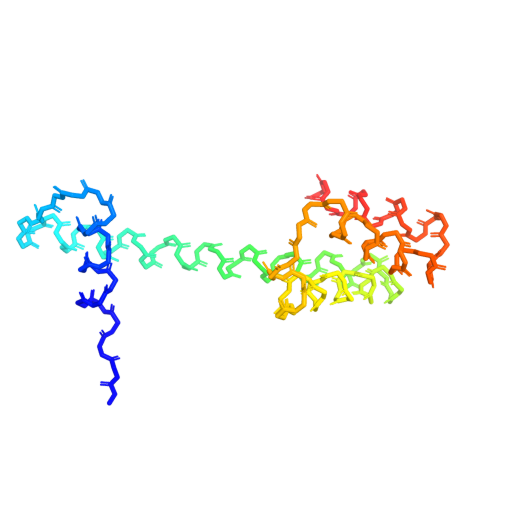 -16.306 6.912 -1.898 1.00 97.06 83 SER A N 1
ATOM 686 C CA . SER A 1 83 ? -17.445 6.286 -1.216 1.00 97.06 83 SER A CA 1
ATOM 687 C C . SER A 1 83 ? -17.080 4.939 -0.578 1.00 97.06 83 SER A C 1
ATOM 689 O O . SER A 1 83 ? -17.624 4.588 0.467 1.00 97.06 83 SER A O 1
ATOM 691 N N . MET A 1 84 ? -16.175 4.169 -1.191 1.00 97.75 84 MET A N 1
ATOM 692 C CA . MET A 1 84 ? -15.677 2.910 -0.630 1.00 97.75 84 MET A CA 1
ATOM 693 C C . MET A 1 84 ? -14.806 3.152 0.606 1.00 97.75 84 MET A C 1
ATOM 695 O O . MET A 1 84 ? -15.007 2.464 1.605 1.00 97.75 84 MET A O 1
ATOM 699 N N . TYR A 1 85 ? -13.927 4.161 0.582 1.00 95.88 85 TYR A N 1
ATOM 700 C CA . TYR A 1 85 ? -13.167 4.572 1.767 1.00 95.88 85 TYR A CA 1
ATOM 701 C C . TYR A 1 85 ? -14.076 5.006 2.912 1.00 95.88 85 TYR A C 1
ATOM 703 O O . TYR A 1 85 ? -13.917 4.510 4.021 1.00 95.88 85 TYR A O 1
ATOM 711 N N . ILE A 1 86 ? -15.066 5.867 2.647 1.00 96.06 86 ILE A N 1
ATOM 712 C CA . ILE A 1 86 ? -16.013 6.333 3.674 1.00 96.06 86 ILE A CA 1
ATOM 713 C C . ILE A 1 86 ? -16.739 5.143 4.312 1.00 96.06 86 ILE A C 1
ATOM 715 O O . ILE A 1 86 ? -16.816 5.039 5.533 1.00 96.06 86 ILE A O 1
ATOM 719 N N . LYS A 1 87 ? -17.233 4.203 3.495 1.00 97.38 87 LYS A N 1
ATOM 720 C CA . LYS A 1 87 ? -17.907 2.991 3.990 1.00 97.38 87 LYS A CA 1
ATOM 721 C C . LYS A 1 87 ? -16.992 2.090 4.816 1.00 97.38 87 LYS A C 1
ATOM 723 O O . LYS A 1 87 ? -17.471 1.401 5.713 1.00 97.38 87 LYS A O 1
ATOM 728 N N . LEU A 1 88 ? -15.706 2.040 4.481 1.00 97.44 88 LEU A N 1
ATOM 729 C CA . LEU A 1 88 ? -14.719 1.265 5.221 1.00 97.44 88 LEU A CA 1
ATOM 730 C C . LEU A 1 88 ? -14.396 1.933 6.559 1.00 97.44 88 LEU A C 1
ATOM 732 O O . LEU A 1 88 ? -14.486 1.272 7.590 1.00 97.44 88 LEU A O 1
ATOM 736 N N . ALA A 1 89 ? -14.107 3.236 6.542 1.00 95.69 89 ALA A N 1
ATOM 737 C CA . ALA A 1 89 ? -13.801 4.033 7.726 1.00 95.69 89 ALA A CA 1
ATOM 738 C C . ALA A 1 89 ? -14.968 4.068 8.724 1.00 95.69 89 ALA A C 1
ATOM 740 O O . ALA A 1 89 ? -14.733 4.007 9.921 1.00 95.69 89 ALA A O 1
ATOM 741 N N . ALA A 1 90 ? -16.221 4.034 8.256 1.00 97.31 90 ALA A N 1
ATOM 742 C CA . ALA A 1 90 ? -17.413 3.981 9.112 1.00 97.31 90 ALA A CA 1
ATOM 743 C C . ALA A 1 90 ? -17.501 2.743 10.038 1.00 97.31 90 ALA A C 1
ATOM 745 O O . ALA A 1 90 ? -18.382 2.675 10.891 1.00 97.31 90 ALA A O 1
ATOM 746 N N . LYS A 1 91 ? -16.622 1.744 9.872 1.00 97.94 91 LYS A N 1
ATOM 747 C CA . LYS A 1 91 ? -16.494 0.574 10.765 1.00 97.94 91 LYS A CA 1
ATOM 748 C C . LYS A 1 91 ? -15.555 0.818 11.959 1.00 97.94 91 LYS A C 1
ATOM 750 O O . LYS A 1 91 ? -15.337 -0.095 12.763 1.00 97.94 91 LYS A O 1
ATOM 755 N N . TYR A 1 92 ? -14.955 1.999 12.025 1.00 98.12 92 TYR A N 1
ATOM 756 C CA . TYR A 1 92 ? -13.935 2.400 12.984 1.00 98.12 92 TYR A CA 1
ATOM 757 C C . TYR A 1 92 ? -14.374 3.683 13.687 1.00 98.12 92 TYR A C 1
ATOM 759 O O . TYR A 1 92 ? -15.198 4.428 13.155 1.00 98.12 92 TYR A O 1
ATOM 767 N N . THR A 1 93 ? -13.870 3.920 14.897 1.00 98.25 93 THR A N 1
ATOM 768 C CA . THR A 1 93 ? -14.158 5.173 15.614 1.00 98.25 93 THR A CA 1
ATOM 769 C C . THR A 1 93 ? -13.335 6.325 15.047 1.00 98.25 93 THR A C 1
ATOM 771 O O . THR A 1 93 ? -12.299 6.107 14.411 1.00 98.25 93 THR A O 1
ATOM 774 N N . ASP A 1 94 ? -13.763 7.560 15.308 1.00 97.44 94 ASP A N 1
ATOM 775 C CA . ASP A 1 94 ? -13.024 8.749 14.880 1.00 97.44 94 ASP A CA 1
ATOM 776 C C . ASP A 1 94 ? -11.594 8.746 15.445 1.00 97.44 94 ASP A C 1
ATOM 778 O O . ASP A 1 94 ? -10.653 9.067 14.724 1.00 97.44 94 ASP A O 1
ATOM 782 N N . GLU A 1 95 ? -11.393 8.293 16.688 1.00 97.88 95 GLU A N 1
ATOM 783 C CA . GLU A 1 95 ? -10.058 8.172 17.287 1.00 97.88 95 GLU A CA 1
ATOM 784 C C . GLU A 1 95 ? -9.190 7.121 16.580 1.00 97.88 95 GLU A C 1
ATOM 786 O O . GLU A 1 95 ? -7.996 7.34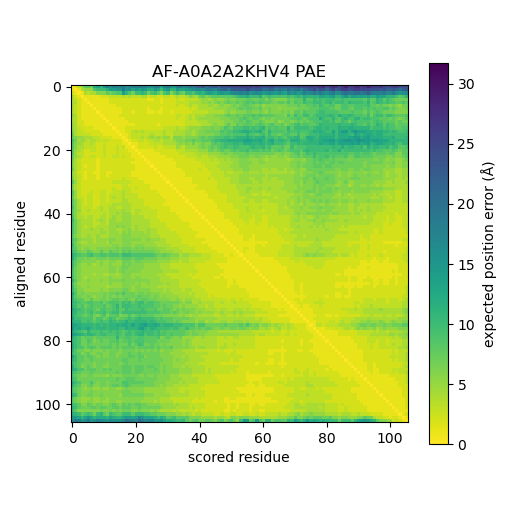6 16.378 1.00 97.88 95 GLU A O 1
ATOM 791 N N . GLU A 1 96 ? -9.766 5.980 16.180 1.00 98.06 96 GLU A N 1
ATOM 792 C CA . GLU A 1 96 ? -9.054 4.949 15.411 1.00 98.06 96 GLU A CA 1
ATOM 793 C C . GLU A 1 96 ? -8.618 5.486 14.039 1.00 98.06 96 GLU A C 1
ATOM 795 O O . GLU A 1 96 ? -7.486 5.244 13.611 1.00 98.06 96 GLU A O 1
ATOM 800 N N . VAL A 1 97 ? -9.492 6.244 13.368 1.00 97.00 97 VAL A N 1
ATOM 801 C CA . VAL A 1 97 ? -9.213 6.859 12.062 1.00 97.00 97 VAL A CA 1
ATOM 802 C C . VAL A 1 97 ? -8.178 7.978 12.181 1.00 97.00 97 VAL A C 1
ATOM 804 O O . VAL A 1 97 ? -7.250 8.032 11.376 1.00 97.00 97 VAL A O 1
ATOM 807 N N . ILE A 1 98 ? -8.285 8.850 13.185 1.00 96.94 98 ILE A N 1
ATOM 808 C CA . ILE A 1 98 ? -7.294 9.905 13.444 1.00 96.94 98 ILE A CA 1
ATOM 809 C C . ILE A 1 98 ? -5.922 9.280 13.709 1.00 96.94 98 ILE A C 1
ATOM 811 O O . ILE A 1 98 ? -4.947 9.637 13.048 1.00 96.94 98 ILE A O 1
ATOM 815 N N . LYS A 1 99 ? -5.852 8.281 14.596 1.00 97.56 99 LYS A N 1
ATOM 816 C CA . LYS A 1 99 ? -4.592 7.607 14.929 1.00 97.56 99 LYS A CA 1
ATOM 817 C C . LYS A 1 99 ? -3.974 6.888 13.729 1.00 97.56 99 LYS A C 1
ATOM 819 O O . LYS A 1 99 ? -2.751 6.836 13.612 1.00 97.56 99 LYS A O 1
ATOM 824 N N . PHE A 1 100 ? -4.790 6.342 12.827 1.00 97.06 100 PHE A N 1
ATOM 825 C CA . PHE A 1 100 ? -4.306 5.796 11.558 1.00 97.06 100 PHE A CA 1
ATOM 826 C C . PHE A 1 100 ? -3.556 6.855 10.736 1.00 97.06 100 PHE A C 1
ATOM 828 O O . PHE A 1 100 ? -2.427 6.604 10.318 1.00 97.06 100 PHE A O 1
ATOM 835 N N . TRP A 1 101 ? -4.131 8.050 10.567 1.00 95.31 101 TRP A N 1
ATOM 836 C CA . TRP A 1 101 ? -3.483 9.143 9.833 1.00 95.31 101 TRP A CA 1
ATOM 837 C C . TRP A 1 101 ? -2.216 9.653 10.521 1.00 95.31 101 TRP A C 1
ATOM 839 O O . TRP A 1 101 ? -1.223 9.907 9.846 1.00 95.31 101 TRP A O 1
ATOM 849 N N . GLU A 1 102 ? -2.217 9.744 11.851 1.00 96.12 102 GLU A N 1
ATOM 850 C CA . GLU A 1 102 ? -1.014 10.085 12.619 1.00 96.12 102 GLU A CA 1
ATOM 851 C C . GLU A 1 102 ? 0.089 9.034 12.440 1.00 96.12 102 GLU A C 1
ATOM 853 O O . GLU A 1 102 ? 1.260 9.382 12.319 1.00 96.12 102 GLU A O 1
ATOM 858 N N . THR A 1 103 ? -0.281 7.750 12.381 1.00 95.88 103 THR A N 1
ATOM 859 C CA . THR A 1 103 ? 0.665 6.640 12.178 1.00 95.88 103 THR A CA 1
ATOM 860 C C . THR A 1 103 ? 1.264 6.662 10.769 1.00 95.88 103 THR A C 1
ATOM 862 O O . THR A 1 103 ? 2.445 6.365 10.621 1.00 95.88 103 THR A O 1
ATOM 865 N N . LEU A 1 104 ? 0.494 7.060 9.746 1.00 91.25 104 LEU A N 1
ATOM 866 C CA . LEU A 1 104 ? 0.997 7.230 8.372 1.00 91.25 104 LEU A CA 1
ATOM 867 C C . LEU A 1 104 ? 2.038 8.352 8.233 1.00 91.25 104 LEU A C 1
ATOM 869 O O . LEU A 1 104 ? 2.837 8.330 7.301 1.00 91.25 104 LEU A O 1
ATOM 873 N N . GLN A 1 105 ? 1.991 9.365 9.101 1.00 88.44 105 GLN A N 1
ATOM 874 C CA . GLN A 1 105 ? 2.858 10.547 9.025 1.00 88.44 105 GLN A CA 1
ATOM 875 C C . GLN A 1 105 ? 4.176 10.399 9.804 1.00 88.44 105 GLN A C 1
ATOM 877 O O . GLN A 1 105 ? 5.071 11.231 9.640 1.00 88.44 105 GLN A O 1
ATOM 882 N N . GLN A 1 106 ? 4.287 9.370 10.647 1.00 77.75 106 GLN A N 1
ATOM 883 C CA . GLN A 1 106 ? 5.512 8.979 11.361 1.00 77.75 106 GLN A CA 1
ATOM 884 C C . GLN A 1 106 ? 6.394 8.113 10.469 1.00 77.75 106 GLN A C 1
ATOM 886 O O . GLN A 1 106 ? 7.623 8.021 10.695 1.00 77.75 106 GLN A O 1
#

Solvent-accessible surface area (backbone atoms only — not comparable to full-atom val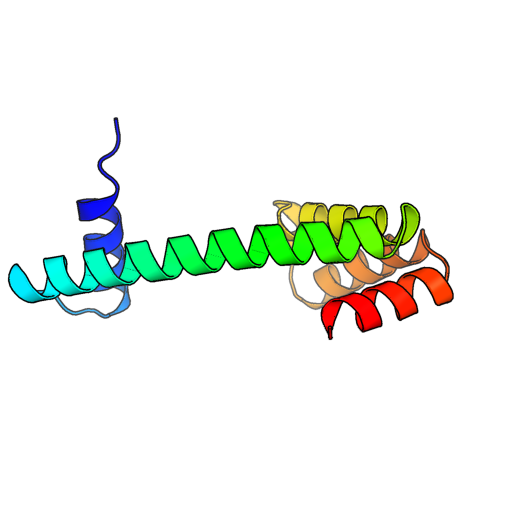ues): 6068 Å² total; per-residue (Å²): 134,85,69,59,66,67,53,55,53,50,50,50,23,61,76,67,73,42,86,67,54,75,67,55,47,50,56,48,51,58,48,49,55,52,51,52,49,54,49,51,54,47,51,54,50,51,56,49,53,33,60,71,70,29,74,66,36,28,47,51,52,51,52,51,52,54,44,63,73,28,68,71,46,67,76,44,56,70,74,56,44,52,52,51,50,52,62,55,52,69,79,51,53,71,68,45,54,50,51,41,57,56,59,75,75,108

Organism: NCBI:txid2018661

Radius of gyration: 18.92 Å; Cα contacts (8 Å, |Δi|>4): 44; chains: 1; bounding box: 43×30×44 Å